Protein AF-A0A8J5GQ60-F1 (afdb_monomer_lite)

Organism: Zingiber officinale (NCBI:txid94328)

Foldseek 3Di:
DVLLVVLVVVCVVVPVVVQPLADDCLVVQLVVLCVVVVDPLLSQLSSQLSVLVRVLRRLLSCLPPNDDLVVLVVVLVVLVVVCVVVVVPPDPDLSVLVSLLSVLSNVVSVCVVVVPDDDPVVNVVSCVSVVSCSNRNVRSCVSPDPDDPVVNVVPD

Structure (mmCIF, N/CA/C/O backbone):
data_AF-A0A8J5GQ60-F1
#
_entry.id   AF-A0A8J5GQ60-F1
#
loop_
_atom_site.group_PDB
_atom_site.id
_atom_site.type_symbol
_atom_site.label_atom_id
_atom_site.label_alt_id
_atom_site.label_comp_id
_atom_site.label_asym_id
_atom_site.label_entity_id
_atom_site.label_seq_id
_atom_site.pdbx_PDB_ins_code
_atom_site.Cartn_x
_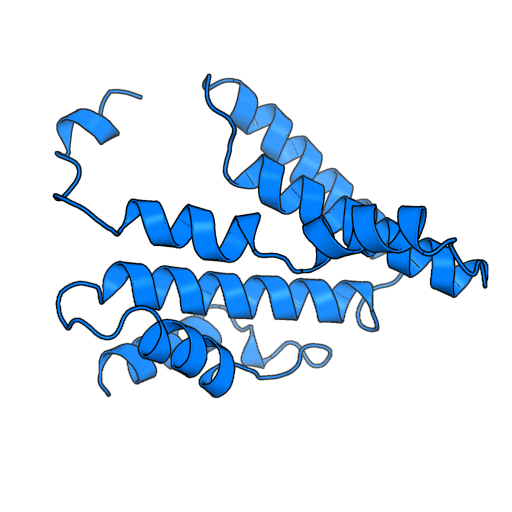atom_site.Cartn_y
_atom_site.Cartn_z
_atom_site.occupancy
_atom_site.B_iso_or_equiv
_atom_site.auth_seq_id
_atom_site.auth_comp_id
_atom_site.auth_asym_id
_atom_site.auth_atom_id
_atom_site.pdbx_PDB_model_num
ATOM 1 N N . MET A 1 1 ? 4.949 -7.180 -23.246 1.00 63.66 1 MET A N 1
ATOM 2 C CA . MET A 1 1 ? 4.523 -8.563 -22.935 1.00 63.66 1 MET A CA 1
ATOM 3 C C . MET A 1 1 ? 5.499 -9.262 -21.989 1.00 63.66 1 MET A C 1
ATOM 5 O O . MET A 1 1 ? 5.043 -9.679 -20.941 1.00 63.66 1 MET A O 1
ATOM 9 N N . ILE A 1 2 ? 6.809 -9.317 -22.279 1.00 84.44 2 ILE A N 1
ATOM 10 C CA . ILE A 1 2 ? 7.821 -9.943 -21.389 1.00 84.44 2 ILE A CA 1
ATOM 11 C C . ILE A 1 2 ? 7.808 -9.335 -19.972 1.00 84.44 2 ILE A C 1
ATOM 13 O O . ILE A 1 2 ? 7.602 -10.050 -19.002 1.00 84.44 2 ILE A O 1
ATOM 17 N N . ILE A 1 3 ? 7.864 -8.005 -19.876 1.00 86.38 3 ILE A N 1
ATOM 18 C CA . ILE A 1 3 ? 7.850 -7.258 -18.604 1.00 86.38 3 ILE A CA 1
ATOM 19 C C . ILE A 1 3 ? 6.612 -7.579 -17.733 1.00 86.38 3 ILE A C 1
ATOM 21 O O . ILE A 1 3 ? 6.697 -7.669 -16.514 1.00 86.38 3 ILE A O 1
ATOM 25 N N . PHE A 1 4 ? 5.441 -7.789 -18.346 1.00 89.50 4 PHE A N 1
ATOM 26 C CA . PHE A 1 4 ? 4.231 -8.160 -17.601 1.00 89.50 4 PHE A CA 1
ATOM 27 C C . PHE A 1 4 ? 4.317 -9.583 -17.030 1.00 89.50 4 PHE A C 1
ATOM 29 O O . PHE A 1 4 ? 3.813 -9.845 -15.942 1.00 89.50 4 PHE A O 1
ATOM 36 N N . LEU A 1 5 ? 4.957 -10.513 -17.744 1.00 92.06 5 LEU A N 1
ATOM 37 C CA . LEU A 1 5 ? 5.170 -11.872 -17.247 1.00 92.06 5 LEU A CA 1
ATOM 38 C C . LEU A 1 5 ? 6.152 -11.878 -16.073 1.00 92.06 5 LEU A C 1
ATOM 40 O O . LEU A 1 5 ? 5.875 -12.530 -15.075 1.00 92.06 5 LEU A O 1
ATOM 44 N N . GLU A 1 6 ? 7.232 -11.099 -16.151 1.00 92.94 6 GLU A N 1
ATOM 45 C CA . GLU A 1 6 ? 8.182 -10.919 -15.043 1.00 92.94 6 GLU A CA 1
ATOM 46 C C . GLU A 1 6 ? 7.503 -10.345 -13.798 1.00 92.94 6 GLU A C 1
ATOM 48 O O . GLU A 1 6 ? 7.716 -10.836 -12.690 1.00 92.94 6 GLU A O 1
ATOM 53 N N . PHE A 1 7 ? 6.633 -9.348 -13.975 1.00 95.06 7 PHE A N 1
ATOM 54 C CA . PHE A 1 7 ? 5.831 -8.813 -12.881 1.00 95.06 7 PHE A CA 1
ATOM 55 C C . PHE A 1 7 ? 4.929 -9.884 -12.249 1.00 95.06 7 PHE A C 1
ATOM 57 O O . PHE A 1 7 ? 4.906 -10.016 -11.028 1.00 95.06 7 PHE A O 1
ATOM 64 N N . ASN A 1 8 ? 4.238 -10.692 -13.058 1.00 95.06 8 ASN A N 1
ATOM 65 C CA . ASN A 1 8 ? 3.402 -11.777 -12.538 1.00 95.06 8 ASN A CA 1
ATOM 66 C C . ASN A 1 8 ? 4.214 -12.862 -11.821 1.00 95.06 8 ASN A C 1
ATOM 68 O O . ASN A 1 8 ? 3.757 -13.372 -10.801 1.00 95.06 8 ASN A O 1
ATOM 72 N N . SER A 1 9 ? 5.402 -13.212 -12.321 1.00 96.00 9 SER A N 1
ATOM 73 C CA . SER A 1 9 ? 6.303 -14.129 -11.617 1.00 96.00 9 SER A CA 1
ATOM 74 C C . SER A 1 9 ? 6.711 -13.549 -10.267 1.00 96.00 9 SER A C 1
ATOM 76 O O . SER A 1 9 ? 6.550 -14.220 -9.258 1.00 96.00 9 SER A O 1
ATOM 78 N N . TRP A 1 10 ? 7.099 -12.270 -10.217 1.00 96.94 10 TRP A N 1
ATOM 79 C CA . TRP A 1 10 ? 7.448 -11.606 -8.961 1.00 96.94 10 TRP A CA 1
ATOM 80 C C . TRP A 1 10 ? 6.297 -11.627 -7.942 1.00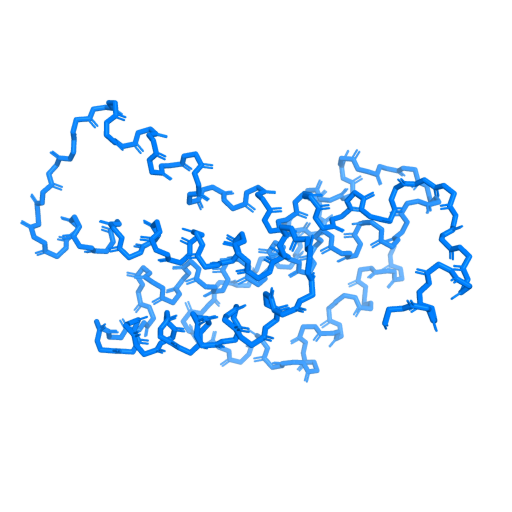 96.94 10 TRP A C 1
ATOM 82 O O . TRP A 1 10 ? 6.538 -11.870 -6.762 1.00 96.94 10 TRP A O 1
ATOM 92 N N . VAL A 1 11 ? 5.047 -11.426 -8.373 1.00 96.81 11 VAL A N 1
ATOM 93 C CA . VAL A 1 11 ? 3.870 -11.520 -7.485 1.00 96.81 11 VAL A CA 1
ATOM 94 C C . VAL A 1 11 ? 3.755 -12.915 -6.857 1.00 96.81 11 VAL A C 1
ATOM 96 O O . VAL A 1 11 ? 3.534 -13.017 -5.650 1.00 96.81 11 VAL A O 1
ATOM 99 N N . LYS A 1 12 ? 3.968 -13.974 -7.648 1.00 96.38 12 LYS A N 1
ATOM 100 C CA . LYS A 1 12 ? 3.944 -15.370 -7.178 1.00 96.38 12 LYS A CA 1
ATOM 101 C C . LYS A 1 12 ? 5.127 -15.710 -6.277 1.00 96.38 12 LYS A C 1
ATOM 103 O O . LYS A 1 12 ? 4.953 -16.358 -5.250 1.00 96.38 12 LYS A O 1
ATOM 108 N N . ASP A 1 13 ? 6.321 -15.242 -6.631 1.00 97.56 13 ASP A N 1
ATOM 109 C CA . ASP A 1 13 ? 7.546 -15.478 -5.861 1.00 97.56 13 ASP A CA 1
ATOM 110 C C . ASP A 1 13 ? 7.443 -14.871 -4.452 1.00 97.56 13 ASP A C 1
ATOM 112 O O . ASP A 1 13 ? 7.935 -15.446 -3.483 1.00 97.56 13 ASP A O 1
ATOM 116 N N . ASN A 1 14 ? 6.736 -13.741 -4.326 1.00 96.38 14 ASN A N 1
ATOM 117 C CA . ASN A 1 14 ? 6.440 -13.088 -3.048 1.00 96.38 14 ASN A CA 1
ATOM 118 C C . ASN A 1 14 ? 5.134 -13.578 -2.399 1.00 96.38 14 ASN A C 1
ATOM 120 O O . ASN A 1 14 ? 4.741 -13.052 -1.362 1.00 96.38 14 ASN A O 1
ATOM 124 N N . LYS A 1 15 ? 4.472 -14.588 -2.982 1.00 96.69 15 LYS A N 1
ATOM 125 C CA . LYS A 1 15 ? 3.234 -15.214 -2.484 1.00 96.69 15 LYS A CA 1
ATOM 126 C C . LYS A 1 15 ? 2.070 -14.243 -2.273 1.00 96.69 15 LYS A C 1
ATOM 128 O O . LYS A 1 15 ? 1.163 -14.519 -1.492 1.00 96.69 15 LYS A O 1
ATOM 133 N N . LEU A 1 16 ? 2.068 -13.115 -2.979 1.00 95.56 16 LEU A N 1
ATOM 134 C CA . LEU A 1 16 ? 0.982 -12.133 -2.894 1.00 95.56 16 LEU A CA 1
ATOM 135 C C . LEU A 1 16 ? -0.315 -12.672 -3.525 1.00 95.56 16 LEU A C 1
ATOM 137 O O . LEU A 1 16 ? -1.405 -12.200 -3.219 1.00 95.56 16 LEU A O 1
ATOM 141 N N . ASP A 1 17 ? -0.209 -13.684 -4.387 1.00 94.75 17 ASP A N 1
ATOM 142 C CA . ASP A 1 17 ? -1.337 -14.424 -4.955 1.00 94.75 17 ASP A CA 1
ATOM 143 C C . ASP A 1 17 ? -1.971 -15.431 -3.981 1.00 94.75 17 ASP A C 1
ATOM 145 O O . ASP A 1 17 ? -3.056 -15.939 -4.255 1.00 94.75 17 ASP A O 1
ATOM 149 N N . GLN A 1 18 ? -1.316 -15.710 -2.848 1.00 95.94 18 GLN A N 1
ATOM 150 C CA . GLN A 1 18 ? -1.805 -16.622 -1.805 1.00 95.94 18 GLN A CA 1
ATOM 151 C C . GLN A 1 18 ? -2.529 -15.891 -0.668 1.00 95.94 18 GLN A C 1
ATOM 153 O O . GLN A 1 18 ? -3.088 -16.535 0.218 1.00 95.94 18 GLN A O 1
ATOM 158 N N . LEU A 1 19 ? -2.514 -14.556 -0.670 1.00 95.19 19 LEU A N 1
ATOM 159 C CA . LEU A 1 19 ? -3.234 -13.745 0.305 1.00 95.19 19 LEU A CA 1
ATOM 160 C C . LEU A 1 19 ? -4.727 -13.763 -0.032 1.00 95.19 19 LEU A C 1
ATOM 162 O O . LEU A 1 19 ? -5.179 -13.037 -0.913 1.00 95.19 19 LEU A O 1
ATOM 166 N N . GLU A 1 20 ? -5.491 -14.600 0.671 1.00 94.62 20 GLU A N 1
ATOM 167 C CA . GLU A 1 20 ? -6.922 -14.813 0.399 1.00 94.62 20 GLU A CA 1
ATOM 168 C C . GLU A 1 20 ? -7.771 -13.546 0.581 1.00 94.62 20 GLU A C 1
ATOM 170 O O . GLU A 1 20 ? -8.785 -13.384 -0.097 1.00 94.62 20 GLU A O 1
ATOM 175 N N . PHE A 1 21 ? -7.345 -12.630 1.456 1.00 94.50 21 PHE A N 1
ATOM 176 C CA . PHE A 1 21 ? -8.012 -11.342 1.657 1.00 94.50 21 PHE A CA 1
ATOM 177 C C . PHE A 1 21 ? -7.733 -10.338 0.527 1.00 94.50 21 PHE A C 1
ATOM 179 O O . PHE A 1 21 ? -8.513 -9.408 0.337 1.00 94.50 21 PHE A O 1
ATOM 186 N N . ALA A 1 22 ? -6.634 -10.501 -0.219 1.00 95.31 22 ALA A N 1
ATOM 187 C CA . ALA A 1 22 ? -6.147 -9.489 -1.147 1.00 95.31 22 ALA A CA 1
ATOM 188 C C . ALA A 1 22 ? -6.672 -9.694 -2.574 1.00 95.31 22 ALA A C 1
ATOM 190 O O . ALA A 1 22 ? -6.565 -10.764 -3.189 1.00 95.31 22 ALA A O 1
ATOM 191 N N . ARG A 1 23 ? -7.183 -8.614 -3.161 1.00 94.00 23 ARG A N 1
ATOM 192 C CA . ARG A 1 23 ? -7.675 -8.574 -4.534 1.00 94.00 23 ARG A CA 1
ATOM 193 C C . ARG A 1 23 ? -6.507 -8.681 -5.512 1.00 94.00 23 ARG A C 1
ATOM 195 O O . ARG A 1 23 ? -5.557 -7.901 -5.508 1.00 94.00 23 ARG A O 1
ATOM 202 N N . GLN A 1 24 ? -6.641 -9.595 -6.466 1.00 89.94 24 GLN A N 1
ATOM 203 C CA . GLN A 1 24 ? -5.673 -9.777 -7.546 1.00 89.94 24 GLN A CA 1
ATOM 204 C C . GLN A 1 24 ? -5.865 -8.689 -8.621 1.00 89.94 24 GLN A C 1
ATOM 206 O O . GLN A 1 24 ? -6.762 -8.764 -9.465 1.00 89.94 24 GLN A O 1
ATOM 211 N N . LYS A 1 25 ? -5.050 -7.626 -8.559 1.00 93.44 25 LYS A N 1
ATOM 212 C CA . LYS A 1 25 ? -5.131 -6.440 -9.440 1.00 93.44 25 LYS A CA 1
ATOM 213 C C . LYS A 1 25 ? -3.930 -6.265 -10.377 1.00 93.44 25 LYS A C 1
ATOM 215 O O . LYS A 1 25 ? -3.801 -5.215 -11.000 1.00 93.44 25 LYS A O 1
ATOM 220 N N . GLN A 1 26 ? -3.095 -7.291 -10.561 1.00 93.31 26 GLN A N 1
ATOM 221 C CA . GLN A 1 26 ? -1.852 -7.237 -11.349 1.00 93.31 26 GLN A CA 1
ATOM 222 C C . GLN A 1 26 ? -2.055 -6.608 -12.736 1.00 93.31 26 GLN A C 1
ATOM 224 O O . GLN A 1 26 ? -1.329 -5.695 -13.129 1.00 93.31 26 GLN A O 1
ATOM 229 N N . THR A 1 27 ? -3.070 -7.068 -13.474 1.00 93.75 27 THR A N 1
ATOM 230 C CA . THR A 1 27 ? -3.379 -6.552 -14.815 1.00 93.75 27 THR A CA 1
ATOM 231 C C . THR A 1 27 ? -3.718 -5.066 -14.783 1.00 93.75 27 THR A C 1
ATOM 233 O O . THR A 1 27 ? -3.238 -4.322 -15.632 1.00 93.75 27 THR A O 1
ATOM 236 N N . TYR A 1 28 ? -4.505 -4.625 -13.798 1.00 94.44 28 TYR A N 1
ATOM 237 C CA . TYR A 1 28 ? -4.886 -3.222 -13.646 1.00 94.44 28 TYR A CA 1
ATOM 238 C C . TYR A 1 28 ? -3.676 -2.355 -13.284 1.00 94.44 28 TYR A C 1
ATOM 240 O O . TYR A 1 28 ? -3.415 -1.373 -13.971 1.00 94.44 28 TYR A O 1
ATOM 248 N N . CYS A 1 29 ? -2.893 -2.764 -12.280 1.00 95.12 29 CYS A N 1
ATOM 249 C CA . CYS A 1 29 ? -1.697 -2.048 -11.830 1.00 95.12 29 CYS A CA 1
ATOM 250 C C . CYS A 1 29 ? -0.657 -1.893 -12.949 1.00 95.12 29 CYS A C 1
ATOM 252 O O . CYS A 1 29 ? -0.070 -0.826 -13.131 1.00 95.12 29 CYS A O 1
ATOM 254 N N . TYR A 1 30 ? -0.429 -2.951 -13.734 1.00 95.19 30 TYR A N 1
ATOM 255 C CA . TYR A 1 30 ? 0.489 -2.865 -14.865 1.00 95.19 30 TYR A CA 1
ATOM 256 C C . TYR A 1 30 ? -0.087 -2.030 -16.010 1.00 95.19 30 TYR A C 1
ATOM 258 O O . TYR A 1 30 ? 0.640 -1.261 -16.638 1.00 95.19 30 TYR A O 1
ATOM 266 N N . PHE A 1 31 ? -1.389 -2.153 -16.283 1.00 95.19 31 PHE A N 1
ATOM 267 C CA . PHE A 1 31 ? -2.052 -1.361 -17.312 1.00 95.19 31 PHE A CA 1
ATOM 268 C C . PHE A 1 31 ? -1.992 0.139 -17.002 1.00 95.19 31 PHE A C 1
ATOM 270 O O . PHE A 1 31 ? -1.616 0.907 -17.885 1.00 95.19 31 PHE A O 1
ATOM 277 N N . SER A 1 32 ? -2.274 0.563 -15.764 1.00 95.12 32 SER A N 1
ATOM 278 C CA . SER A 1 32 ? -2.189 1.976 -15.367 1.00 95.12 32 SER A CA 1
ATOM 279 C C . SER A 1 32 ? -0.769 2.527 -15.516 1.00 95.12 32 SER A C 1
ATOM 281 O O . SER A 1 32 ? -0.576 3.618 -16.058 1.00 95.12 32 SER A O 1
ATOM 283 N N . ALA A 1 33 ? 0.239 1.746 -15.114 1.00 94.50 33 ALA A N 1
ATOM 284 C CA . ALA A 1 33 ? 1.643 2.109 -15.282 1.00 94.50 33 ALA A CA 1
ATOM 285 C C . ALA A 1 33 ? 2.029 2.229 -16.767 1.00 94.50 33 ALA A C 1
ATOM 287 O O . ALA A 1 33 ? 2.649 3.209 -17.176 1.00 94.50 33 ALA A O 1
ATOM 288 N N . ALA A 1 34 ? 1.640 1.254 -17.594 1.00 94.25 34 ALA A N 1
ATOM 289 C CA . ALA A 1 34 ? 1.951 1.233 -19.022 1.00 94.25 34 ALA A CA 1
ATOM 290 C C . ALA A 1 34 ? 1.231 2.328 -19.819 1.00 94.25 34 ALA A C 1
ATOM 292 O O . ALA A 1 34 ? 1.815 2.871 -20.755 1.00 94.25 34 ALA A O 1
ATOM 293 N N . ALA A 1 35 ? -0.001 2.672 -19.438 1.00 94.94 35 ALA A N 1
ATOM 294 C CA . ALA A 1 35 ? -0.750 3.777 -20.028 1.00 94.94 35 ALA A CA 1
ATOM 295 C C . ALA A 1 35 ? -0.101 5.136 -19.720 1.00 94.94 35 ALA A C 1
ATOM 297 O O . ALA A 1 35 ? -0.089 6.017 -20.577 1.00 94.94 35 ALA A O 1
ATOM 298 N N . THR A 1 36 ? 0.471 5.291 -18.522 1.00 93.00 36 THR A N 1
ATOM 299 C CA . THR A 1 36 ? 1.104 6.544 -18.083 1.00 93.00 36 THR A CA 1
ATOM 300 C C . THR A 1 36 ? 2.521 6.695 -18.640 1.00 93.00 36 THR A C 1
ATOM 302 O O . THR A 1 36 ? 2.890 7.744 -19.163 1.00 93.00 36 THR A O 1
ATOM 305 N N . LEU A 1 37 ? 3.322 5.631 -18.569 1.00 92.75 37 LEU A N 1
ATOM 306 C CA . LEU A 1 37 ? 4.730 5.607 -18.962 1.00 92.75 37 LEU A CA 1
ATOM 307 C C . LEU A 1 37 ? 4.906 4.733 -20.206 1.00 92.75 37 LEU A C 1
ATOM 309 O O . LEU A 1 37 ? 5.507 3.666 -20.141 1.00 92.75 37 LEU A O 1
ATOM 313 N N . PHE A 1 38 ? 4.365 5.147 -21.350 1.00 89.81 38 PHE A N 1
ATOM 314 C CA . PHE A 1 38 ? 4.286 4.301 -22.552 1.00 89.81 38 PHE A CA 1
ATOM 315 C C . PHE A 1 38 ? 5.626 4.100 -23.288 1.00 89.81 38 PHE A C 1
ATOM 317 O O . PHE A 1 38 ? 5.771 3.156 -24.066 1.00 89.81 38 PHE A O 1
ATOM 324 N N . SER A 1 39 ? 6.613 4.973 -23.062 1.00 90.69 39 SER A N 1
ATOM 325 C CA . SER A 1 39 ? 7.904 4.937 -23.763 1.00 90.69 39 SER A CA 1
ATOM 326 C C . SER A 1 39 ? 8.701 3.666 -23.428 1.00 90.69 39 SER A C 1
ATOM 328 O O . SER A 1 39 ? 8.906 3.400 -22.242 1.00 90.69 39 SER A O 1
ATOM 330 N N . PRO A 1 40 ? 9.209 2.879 -24.398 1.00 87.88 40 PRO A N 1
ATOM 331 C CA . PRO A 1 40 ? 9.894 1.611 -24.125 1.00 87.88 40 PRO A CA 1
ATOM 332 C C . PRO A 1 40 ? 11.018 1.705 -23.085 1.00 87.88 40 PRO A C 1
ATOM 334 O O . PRO A 1 40 ? 11.116 0.817 -22.242 1.00 87.88 40 PRO A O 1
ATOM 337 N N . GLN A 1 41 ? 11.772 2.809 -23.084 1.00 89.19 41 GLN A N 1
ATOM 338 C CA . GLN A 1 41 ? 12.908 3.077 -22.192 1.00 89.19 41 GLN A CA 1
ATOM 339 C C . GLN A 1 41 ? 12.518 3.246 -20.712 1.00 89.19 41 GLN A C 1
ATOM 341 O O . GLN A 1 41 ? 13.383 3.237 -19.851 1.00 89.19 41 GLN A O 1
ATOM 346 N N . MET A 1 42 ? 11.227 3.381 -20.398 1.00 91.50 42 MET A N 1
ATOM 347 C CA . MET A 1 42 ? 10.715 3.534 -19.028 1.00 91.50 42 MET A CA 1
ATOM 348 C C . MET A 1 42 ? 10.272 2.195 -18.407 1.00 91.50 42 MET A C 1
ATOM 350 O O . MET A 1 42 ? 9.327 2.156 -17.618 1.00 91.50 42 MET A O 1
ATOM 354 N N . SER A 1 43 ? 10.886 1.070 -18.796 1.00 92.19 43 SER A N 1
ATOM 355 C CA . SER A 1 43 ? 10.521 -0.265 -18.288 1.00 92.19 43 SER A CA 1
ATOM 356 C C . SER A 1 43 ? 10.612 -0.366 -16.774 1.00 92.19 43 SER A C 1
ATOM 358 O O . SER A 1 43 ? 9.690 -0.891 -16.149 1.00 92.19 43 SER A O 1
ATOM 360 N N . ASP A 1 44 ? 11.673 0.187 -16.200 1.00 92.00 44 ASP A N 1
ATOM 361 C CA . ASP A 1 44 ? 11.974 0.052 -14.777 1.00 92.00 44 ASP A CA 1
ATOM 362 C C . ASP A 1 44 ? 11.015 0.901 -13.948 1.00 92.00 44 ASP A C 1
ATOM 364 O O . ASP A 1 44 ? 10.445 0.421 -12.970 1.00 92.00 44 ASP A O 1
ATOM 368 N N . ALA A 1 45 ? 10.716 2.114 -14.421 1.00 93.19 45 ALA A N 1
ATOM 369 C CA . ALA A 1 45 ? 9.687 2.968 -13.840 1.00 93.19 45 ALA A CA 1
ATOM 370 C C . ALA A 1 45 ? 8.297 2.310 -13.897 1.00 93.19 45 ALA A C 1
ATOM 372 O O . ALA A 1 45 ? 7.574 2.325 -12.902 1.00 93.19 45 ALA A O 1
ATOM 373 N N . ARG A 1 46 ? 7.928 1.661 -15.016 1.00 94.75 46 ARG A N 1
ATOM 374 C CA . ARG A 1 46 ? 6.663 0.906 -15.121 1.00 94.75 46 ARG A CA 1
ATOM 375 C C . ARG A 1 46 ? 6.596 -0.265 -14.146 1.00 94.75 46 ARG A C 1
ATOM 377 O O . ARG A 1 46 ? 5.548 -0.489 -13.546 1.00 94.75 46 ARG A O 1
ATOM 384 N N . ILE A 1 47 ? 7.680 -1.031 -14.015 1.00 94.75 47 ILE A N 1
ATOM 385 C CA . ILE A 1 47 ? 7.743 -2.162 -13.083 1.00 94.75 47 ILE A CA 1
ATOM 386 C C . ILE A 1 47 ? 7.681 -1.677 -11.638 1.00 94.75 47 ILE A C 1
ATOM 388 O O . ILE A 1 47 ? 6.910 -2.234 -10.861 1.00 94.75 47 ILE A O 1
ATOM 392 N N . SER A 1 48 ? 8.442 -0.636 -11.293 1.00 94.88 48 SER A N 1
ATOM 393 C CA . SER A 1 48 ? 8.403 -0.005 -9.972 1.00 94.88 48 SER A CA 1
ATOM 394 C C . SER A 1 48 ? 6.985 0.458 -9.639 1.00 94.88 48 SER A C 1
ATOM 396 O O . SER A 1 48 ? 6.428 0.040 -8.626 1.00 94.88 48 SER A O 1
ATOM 398 N N . TRP A 1 49 ? 6.339 1.206 -10.541 1.00 95.56 49 TRP A N 1
ATOM 399 C CA . TRP A 1 49 ? 4.945 1.625 -10.378 1.00 95.56 49 TRP A CA 1
ATOM 400 C C . TRP A 1 49 ? 4.027 0.422 -10.141 1.00 95.56 49 TRP A C 1
ATOM 402 O O . TRP A 1 49 ? 3.318 0.382 -9.141 1.00 95.56 49 TRP A O 1
ATOM 412 N N . ALA A 1 50 ? 4.044 -0.582 -11.025 1.00 96.19 50 ALA A N 1
ATOM 413 C CA . ALA A 1 50 ? 3.137 -1.726 -10.934 1.00 96.19 50 ALA A CA 1
ATOM 414 C C . ALA A 1 50 ? 3.316 -2.526 -9.630 1.00 96.19 50 ALA A C 1
ATOM 416 O O . ALA A 1 50 ? 2.322 -2.933 -9.025 1.00 96.19 50 ALA A O 1
ATOM 417 N N . LYS A 1 51 ? 4.564 -2.717 -9.176 1.00 96.00 51 LYS A N 1
ATOM 418 C CA . LYS A 1 51 ? 4.878 -3.375 -7.898 1.00 96.00 51 LYS A CA 1
ATOM 419 C C . LYS A 1 51 ? 4.362 -2.578 -6.704 1.00 96.00 51 LYS A C 1
ATOM 421 O O . LYS A 1 51 ? 3.717 -3.148 -5.832 1.00 96.00 51 LYS A O 1
ATOM 426 N N . ASN A 1 52 ? 4.578 -1.268 -6.683 1.00 95.19 52 ASN A N 1
ATOM 427 C CA . ASN A 1 52 ? 4.078 -0.436 -5.592 1.00 95.19 52 ASN A CA 1
ATOM 428 C C . ASN A 1 52 ? 2.549 -0.335 -5.601 1.00 95.19 52 ASN A C 1
ATOM 430 O O . ASN A 1 52 ? 1.928 -0.407 -4.547 1.00 95.19 52 ASN A O 1
ATOM 434 N N . SER A 1 53 ? 1.913 -0.278 -6.773 1.00 95.75 53 SER A N 1
ATOM 435 C CA . SER A 1 53 ? 0.450 -0.309 -6.876 1.00 95.75 53 SER A CA 1
ATOM 436 C C . SER A 1 53 ? -0.161 -1.610 -6.348 1.00 95.75 53 SER A C 1
ATOM 438 O O . SER A 1 53 ? -1.188 -1.562 -5.677 1.00 95.75 53 SER A O 1
ATOM 440 N N . ILE A 1 54 ? 0.442 -2.777 -6.618 1.00 96.31 54 ILE A N 1
ATOM 441 C CA . ILE A 1 54 ? -0.098 -4.029 -6.068 1.00 96.31 54 ILE A CA 1
ATOM 442 C C . ILE A 1 54 ? 0.136 -4.118 -4.558 1.00 96.31 54 ILE A C 1
ATOM 444 O O . ILE A 1 54 ? -0.768 -4.526 -3.842 1.00 96.31 54 ILE A O 1
ATOM 448 N N . LEU A 1 55 ? 1.294 -3.675 -4.055 1.00 96.12 55 LEU A N 1
ATOM 449 C CA . LEU A 1 55 ? 1.567 -3.654 -2.615 1.00 96.12 55 LEU A CA 1
ATOM 450 C C . LEU A 1 55 ? 0.617 -2.709 -1.871 1.00 96.12 55 LEU A C 1
ATOM 452 O O . LEU A 1 55 ? 0.078 -3.086 -0.839 1.00 96.12 55 LEU A O 1
ATOM 456 N N . THR A 1 56 ? 0.371 -1.511 -2.405 1.00 96.00 56 THR A N 1
ATOM 457 C CA . THR A 1 56 ? -0.569 -0.550 -1.801 1.00 96.00 56 THR A CA 1
ATOM 458 C C . THR A 1 56 ? -1.994 -1.094 -1.802 1.00 96.00 56 THR A C 1
ATOM 460 O O . THR A 1 56 ? -2.667 -0.971 -0.791 1.00 96.00 56 THR A O 1
ATOM 463 N N . THR A 1 57 ? -2.416 -1.792 -2.865 1.00 95.88 57 THR A N 1
ATOM 464 C CA . THR A 1 57 ? -3.725 -2.476 -2.910 1.00 95.88 57 THR A CA 1
ATOM 465 C C . THR A 1 57 ? -3.821 -3.621 -1.894 1.00 95.88 57 THR A C 1
ATOM 467 O O . THR A 1 57 ? -4.857 -3.810 -1.272 1.00 95.88 57 THR A O 1
ATOM 470 N N . VAL A 1 58 ? -2.751 -4.401 -1.711 1.00 96.75 58 VAL A N 1
ATOM 471 C CA . VAL A 1 58 ? -2.720 -5.479 -0.706 1.00 96.75 58 VAL A CA 1
ATOM 472 C C . VAL A 1 58 ? -2.830 -4.905 0.707 1.00 96.75 58 VAL A C 1
ATOM 474 O O . VAL A 1 58 ? -3.539 -5.467 1.535 1.00 96.75 58 VAL A O 1
ATOM 477 N N . VAL A 1 59 ? -2.139 -3.796 0.985 1.00 96.56 59 VAL A N 1
ATOM 478 C CA . VAL A 1 59 ? -2.234 -3.107 2.278 1.00 96.56 59 VAL A CA 1
ATOM 479 C C . VAL A 1 59 ? -3.632 -2.514 2.469 1.00 96.56 59 VAL A C 1
ATOM 481 O O . VAL A 1 59 ? -4.215 -2.735 3.518 1.00 96.56 59 VAL A O 1
ATOM 484 N N . ASP A 1 60 ? -4.201 -1.858 1.457 1.00 96.06 60 ASP A N 1
ATOM 485 C CA . ASP A 1 60 ? -5.591 -1.369 1.453 1.00 96.06 60 ASP A CA 1
ATOM 486 C C . ASP A 1 60 ? -6.581 -2.476 1.848 1.00 96.06 60 ASP A C 1
ATOM 488 O O . ASP A 1 60 ? -7.302 -2.350 2.832 1.00 96.06 60 ASP A O 1
ATOM 492 N N . ASP A 1 61 ? -6.512 -3.631 1.179 1.00 96.88 61 ASP A N 1
ATOM 493 C CA . ASP A 1 61 ? -7.365 -4.786 1.486 1.00 96.88 61 ASP A CA 1
ATOM 494 C C . ASP A 1 61 ? -7.168 -5.320 2.908 1.00 96.88 61 ASP A C 1
ATOM 496 O O . ASP A 1 61 ? -8.117 -5.787 3.546 1.00 96.88 61 ASP A O 1
ATOM 500 N N . PHE A 1 62 ? -5.936 -5.260 3.416 1.00 97.31 62 PHE A N 1
ATOM 501 C CA . PHE A 1 62 ? -5.638 -5.650 4.786 1.00 97.31 62 PHE A CA 1
ATOM 502 C C . PHE A 1 62 ? -6.303 -4.709 5.797 1.00 97.31 62 PHE A C 1
ATOM 504 O O . PHE A 1 62 ? -6.886 -5.193 6.762 1.00 97.31 62 PHE A O 1
ATOM 511 N N . PHE A 1 63 ? -6.276 -3.395 5.560 1.00 97.06 63 PHE A N 1
ATOM 512 C CA . PHE A 1 63 ? -6.909 -2.397 6.430 1.00 97.06 63 PHE A CA 1
ATOM 513 C C . PHE A 1 63 ? -8.442 -2.379 6.329 1.00 97.06 63 PHE A C 1
ATOM 515 O O . PHE A 1 63 ? -9.105 -2.141 7.337 1.00 97.06 63 PHE A O 1
ATOM 522 N N . ASP A 1 64 ? -9.001 -2.671 5.154 1.00 94.25 64 ASP A N 1
ATOM 523 C CA . ASP A 1 64 ? -10.449 -2.646 4.922 1.00 94.25 64 ASP A CA 1
ATOM 524 C C . ASP A 1 64 ? -11.174 -3.881 5.468 1.00 94.25 64 ASP A C 1
ATOM 526 O O . ASP A 1 64 ? -12.255 -3.774 6.056 1.00 94.25 64 ASP A O 1
ATOM 530 N N . ILE A 1 65 ? -10.624 -5.075 5.213 1.00 93.75 65 ILE A N 1
ATOM 531 C CA . ILE A 1 65 ? -11.320 -6.345 5.485 1.00 93.75 65 ILE A CA 1
ATOM 532 C C . ILE A 1 65 ? -10.421 -7.467 6.011 1.00 93.75 65 ILE A C 1
ATOM 534 O O . ILE A 1 65 ? -10.943 -8.437 6.560 1.00 93.75 65 ILE A O 1
ATOM 538 N N . GLY A 1 66 ? -9.108 -7.395 5.782 1.00 93.44 66 GLY A N 1
ATOM 539 C CA . GLY A 1 66 ? -8.205 -8.524 6.004 1.00 93.44 66 GLY A CA 1
ATOM 540 C C . GLY A 1 66 ? -7.730 -8.692 7.446 1.00 93.44 66 GLY A C 1
ATOM 541 O O . GLY A 1 66 ? -7.658 -9.824 7.918 1.00 93.44 66 GLY A O 1
ATOM 542 N N . GLY A 1 67 ? -7.386 -7.596 8.122 1.00 96.00 67 GLY A N 1
ATOM 543 C CA . GLY A 1 67 ? -6.741 -7.602 9.435 1.00 96.00 67 GLY A CA 1
ATOM 544 C C . GLY A 1 67 ? -7.674 -7.244 10.591 1.00 96.00 67 GLY A C 1
ATOM 545 O O . GLY A 1 67 ? -8.660 -6.522 10.427 1.00 96.00 67 GLY A O 1
ATOM 546 N N . SER A 1 68 ? -7.344 -7.722 11.793 1.00 96.25 68 SER A N 1
ATOM 547 C CA . SER A 1 68 ? -7.944 -7.219 13.035 1.00 96.25 68 SER A CA 1
ATOM 548 C C . SER A 1 68 ? -7.344 -5.868 13.431 1.00 96.25 68 SER A C 1
ATOM 550 O O . SER A 1 68 ? -6.221 -5.541 13.056 1.00 96.25 68 SER A O 1
ATOM 552 N N . THR A 1 69 ? -8.052 -5.087 14.251 1.00 95.38 69 THR A N 1
ATOM 553 C CA . THR A 1 69 ? -7.557 -3.794 14.756 1.00 95.38 69 THR A CA 1
ATOM 554 C C . THR A 1 69 ? -6.180 -3.911 15.420 1.00 95.38 69 THR A C 1
ATOM 556 O O . THR A 1 69 ? -5.324 -3.051 15.221 1.00 95.38 69 THR A O 1
ATOM 559 N N . GLU A 1 70 ? -5.936 -4.986 16.172 1.00 97.31 70 GLU A N 1
ATOM 560 C CA . GLU A 1 70 ? -4.635 -5.271 16.780 1.00 97.31 70 GLU A CA 1
ATOM 561 C C . GLU A 1 70 ? -3.547 -5.484 15.720 1.00 97.31 70 GLU A C 1
ATOM 563 O O . GLU A 1 70 ? -2.478 -4.882 15.812 1.00 97.31 70 GLU A O 1
ATOM 568 N N . GLU A 1 71 ? -3.829 -6.271 14.679 1.00 97.81 71 GLU A N 1
ATOM 569 C CA . GLU A 1 71 ? -2.880 -6.534 13.592 1.00 97.81 71 GLU A CA 1
ATOM 570 C C . GLU A 1 71 ? -2.556 -5.269 12.781 1.00 97.81 71 GLU A C 1
ATOM 572 O O . GLU A 1 71 ? -1.404 -5.067 12.386 1.00 97.81 71 GLU A O 1
ATOM 577 N N . LEU A 1 72 ? -3.539 -4.383 12.570 1.00 97.69 72 LEU A N 1
ATOM 578 C CA . LEU A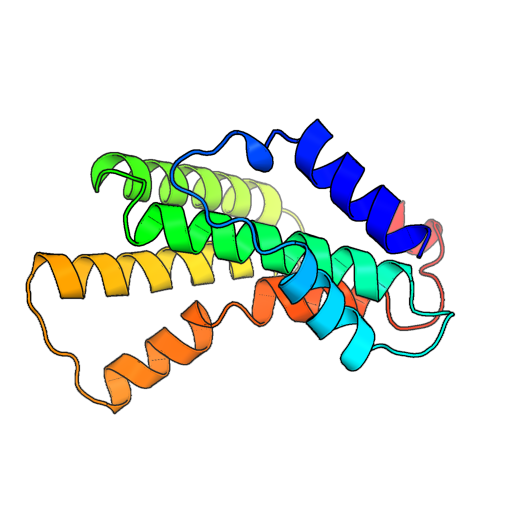 1 72 ? -3.322 -3.086 11.915 1.00 97.69 72 LEU A CA 1
ATOM 579 C C . LEU A 1 72 ? -2.365 -2.203 12.731 1.00 97.69 72 LEU A C 1
ATOM 581 O O . LEU A 1 72 ? -1.415 -1.633 12.184 1.00 97.69 72 LEU A O 1
ATOM 585 N N . HIS A 1 73 ? -2.570 -2.125 14.049 1.00 97.56 73 HIS A N 1
ATOM 586 C CA . HIS A 1 73 ? -1.678 -1.388 14.947 1.00 97.56 73 HIS A CA 1
ATOM 587 C C . HIS A 1 73 ? -0.270 -1.988 15.002 1.00 97.56 73 HIS A C 1
ATOM 589 O O . HIS A 1 73 ? 0.714 -1.237 15.013 1.00 97.56 73 HIS A O 1
ATOM 595 N N . ASP A 1 74 ? -0.156 -3.316 15.012 1.00 98.06 74 ASP A N 1
ATOM 596 C CA . ASP A 1 74 ? 1.131 -4.008 15.004 1.00 98.06 74 ASP A CA 1
ATOM 597 C C . ASP A 1 74 ? 1.900 -3.732 13.709 1.00 98.06 74 ASP A C 1
ATOM 599 O O . ASP A 1 74 ? 3.086 -3.392 13.759 1.00 98.06 74 ASP A O 1
ATOM 603 N N . LEU A 1 75 ? 1.229 -3.781 12.554 1.00 97.38 75 LEU A N 1
ATOM 604 C CA . LEU A 1 75 ? 1.834 -3.450 11.265 1.00 97.38 75 LEU A CA 1
ATOM 605 C C . LEU A 1 75 ? 2.353 -2.004 11.234 1.00 97.38 75 LEU A C 1
ATOM 607 O O . LEU A 1 75 ? 3.512 -1.779 10.877 1.00 97.38 75 LEU A O 1
ATOM 611 N N . ILE A 1 76 ? 1.546 -1.031 11.669 1.00 97.69 76 ILE A N 1
ATOM 612 C CA . ILE A 1 76 ? 1.971 0.378 11.755 1.00 97.69 76 ILE A CA 1
ATOM 613 C C . ILE A 1 76 ? 3.183 0.519 12.674 1.00 97.69 76 ILE A C 1
ATOM 615 O O . ILE A 1 76 ? 4.159 1.176 12.315 1.00 97.69 76 ILE A O 1
ATOM 619 N N . SER A 1 77 ? 3.150 -0.132 13.836 1.00 97.44 77 SER A N 1
ATOM 620 C CA . SER A 1 77 ? 4.238 -0.084 14.816 1.00 97.44 77 SER A CA 1
ATOM 621 C C . SER A 1 77 ? 5.539 -0.676 14.270 1.00 97.44 77 SER A C 1
ATOM 623 O O . SER A 1 77 ? 6.628 -0.195 14.594 1.00 97.44 77 SER A O 1
ATOM 625 N N . LEU A 1 78 ? 5.458 -1.726 13.448 1.00 96.06 78 LEU A N 1
ATOM 626 C CA . LEU A 1 78 ? 6.619 -2.311 12.777 1.00 96.06 78 LEU A CA 1
ATOM 627 C C . LEU A 1 78 ? 7.216 -1.349 11.745 1.00 96.06 78 LEU A C 1
ATOM 629 O O . LEU A 1 78 ? 8.433 -1.150 11.737 1.00 96.06 78 LEU A O 1
ATOM 633 N N . VAL A 1 79 ? 6.380 -0.719 10.917 1.00 94.06 79 VAL A N 1
ATOM 634 C CA . VAL A 1 79 ? 6.840 0.249 9.908 1.00 94.06 79 VAL A CA 1
ATOM 635 C C . VAL A 1 79 ? 7.393 1.513 10.562 1.00 94.06 79 VAL A C 1
ATOM 637 O O . VAL A 1 79 ? 8.412 2.030 10.119 1.00 94.06 79 VAL A O 1
ATOM 640 N N . GLU A 1 80 ? 6.801 1.981 11.657 1.00 93.94 80 GLU A N 1
ATOM 641 C CA . GLU A 1 80 ? 7.306 3.133 12.408 1.00 93.94 80 GLU A CA 1
ATOM 642 C C . GLU A 1 80 ? 8.702 2.867 12.985 1.00 93.94 80 GLU A C 1
ATOM 644 O O . GLU A 1 80 ? 9.605 3.688 12.825 1.00 93.94 80 GLU A O 1
ATOM 649 N N . LYS A 1 81 ? 8.931 1.680 13.563 1.00 92.38 81 LYS A N 1
ATOM 650 C CA . LYS A 1 81 ? 10.272 1.265 14.011 1.00 92.38 81 LYS A CA 1
ATOM 651 C C . LYS A 1 81 ? 11.270 1.203 12.857 1.00 92.38 81 LYS A C 1
ATOM 653 O O . LYS A 1 81 ? 12.424 1.584 13.041 1.00 92.38 81 LYS A O 1
ATOM 658 N N . PHE A 1 82 ? 10.839 0.730 11.687 1.00 89.44 82 PHE A N 1
ATOM 659 C CA . PHE A 1 82 ? 11.677 0.708 10.490 1.00 89.44 82 PHE A CA 1
ATOM 660 C C . PHE A 1 82 ? 12.046 2.125 10.034 1.00 89.44 82 PHE A C 1
ATOM 662 O O . PHE A 1 82 ? 13.226 2.403 9.851 1.00 89.44 82 PHE A O 1
ATOM 669 N N . VAL A 1 83 ? 11.072 3.040 9.949 1.00 88.00 83 VAL A N 1
ATOM 670 C CA . VAL A 1 83 ? 11.304 4.458 9.618 1.00 88.00 83 VAL A CA 1
ATOM 671 C C . VAL A 1 83 ? 12.291 5.092 10.592 1.00 88.00 83 VAL A C 1
ATOM 673 O O . VAL A 1 83 ? 13.220 5.763 10.167 1.00 88.00 83 VAL A O 1
ATOM 676 N N . MET A 1 84 ? 12.139 4.857 11.898 1.00 85.62 84 MET A N 1
ATOM 677 C CA . MET A 1 84 ? 13.063 5.396 12.902 1.00 85.62 84 MET A CA 1
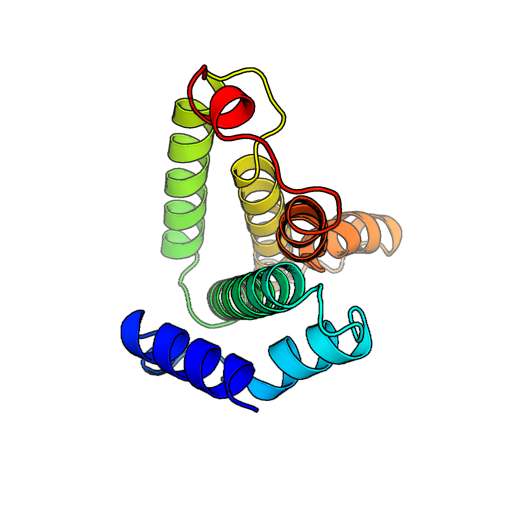ATOM 678 C C . MET A 1 84 ? 14.492 4.862 12.747 1.00 85.62 84 MET A C 1
ATOM 680 O O . MET A 1 84 ? 15.452 5.568 13.049 1.00 85.62 84 MET A O 1
ATOM 684 N N . TRP A 1 85 ? 14.644 3.611 12.309 1.00 82.69 85 TRP A N 1
ATOM 685 C CA . TRP A 1 85 ? 15.952 3.035 12.016 1.00 82.69 85 TRP A CA 1
ATOM 686 C C . TRP A 1 85 ? 16.567 3.642 10.743 1.00 82.69 85 TRP A C 1
ATOM 688 O O . TRP A 1 85 ? 17.758 3.963 10.748 1.00 82.69 85 TRP A O 1
ATOM 698 N N . ASP A 1 86 ? 15.751 3.861 9.707 1.00 74.19 86 ASP A N 1
ATOM 699 C CA . ASP A 1 86 ? 16.150 4.408 8.400 1.00 74.19 86 ASP A CA 1
ATOM 700 C C . ASP A 1 86 ? 16.452 5.920 8.448 1.00 74.19 86 ASP A C 1
ATOM 702 O O . ASP A 1 86 ? 17.414 6.387 7.845 1.00 74.19 86 ASP A O 1
ATOM 706 N N . ALA A 1 87 ? 15.716 6.689 9.261 1.00 64.38 87 ALA A N 1
ATOM 707 C CA . ALA A 1 87 ? 15.857 8.144 9.424 1.00 64.38 87 ALA A CA 1
ATOM 708 C C . ALA A 1 87 ? 17.216 8.601 9.992 1.00 64.38 87 ALA A C 1
ATOM 710 O O . ALA A 1 87 ? 17.522 9.793 9.998 1.00 64.38 87 ALA A O 1
ATOM 711 N N . ASN A 1 88 ? 18.073 7.666 10.411 1.00 60.62 88 ASN A N 1
ATOM 712 C CA . ASN A 1 88 ? 19.486 7.951 10.667 1.00 60.62 88 ASN A CA 1
ATOM 713 C C . ASN A 1 88 ? 20.259 8.355 9.386 1.00 60.62 88 ASN A C 1
ATOM 715 O O . ASN A 1 88 ? 21.435 8.704 9.479 1.00 60.62 88 ASN A O 1
ATOM 719 N N . TRP A 1 89 ? 19.605 8.351 8.215 1.00 53.44 89 TRP A N 1
ATOM 720 C CA . TRP A 1 89 ? 20.154 8.677 6.899 1.00 53.44 89 TRP A CA 1
ATOM 721 C C . TRP A 1 89 ? 19.397 9.833 6.195 1.00 53.44 89 TRP A C 1
ATOM 723 O O . TRP A 1 89 ? 18.765 9.636 5.169 1.00 53.44 89 TRP A O 1
ATOM 733 N N . GLU A 1 90 ? 19.459 11.047 6.758 1.00 50.28 90 GLU A N 1
ATOM 734 C CA . GLU A 1 90 ? 19.266 12.414 6.187 1.00 50.28 90 GLU A CA 1
ATOM 735 C C . GLU A 1 90 ? 18.266 12.752 5.036 1.00 50.28 90 GLU A C 1
ATOM 737 O O . GLU A 1 90 ? 18.251 13.901 4.587 1.00 50.28 90 GLU A O 1
ATOM 742 N N . LYS A 1 91 ? 17.384 11.875 4.549 1.00 55.34 91 LYS A N 1
ATOM 743 C CA . LYS A 1 91 ? 16.393 12.223 3.507 1.00 55.34 91 LYS A CA 1
ATOM 744 C C . LYS A 1 91 ? 15.004 11.725 3.858 1.00 55.34 91 LYS A C 1
ATOM 746 O O . LYS A 1 91 ? 14.879 10.670 4.454 1.00 55.34 91 LYS A O 1
ATOM 751 N N . GLU A 1 92 ? 13.990 12.476 3.427 1.00 58.31 92 GLU A N 1
ATOM 752 C CA . GLU A 1 92 ? 12.582 12.069 3.471 1.00 58.31 92 GLU A CA 1
ATOM 753 C C . GLU A 1 92 ? 12.461 10.683 2.810 1.00 58.31 92 GLU A C 1
ATOM 755 O O . GLU A 1 92 ? 12.707 10.518 1.607 1.00 58.31 92 GLU A O 1
ATOM 760 N N . THR A 1 93 ? 12.244 9.656 3.628 1.00 69.75 93 THR A N 1
ATOM 761 C CA . THR A 1 93 ? 12.466 8.261 3.232 1.00 69.75 93 THR A CA 1
ATOM 762 C C . THR A 1 93 ? 11.217 7.715 2.554 1.00 69.75 93 THR A C 1
ATOM 764 O O . THR A 1 93 ? 10.085 8.088 2.863 1.00 69.75 93 THR A O 1
ATOM 767 N N . HIS A 1 94 ? 11.373 6.773 1.623 1.00 77.94 94 HIS A N 1
ATOM 768 C CA . HIS A 1 94 ? 10.219 6.083 1.028 1.00 77.94 94 HIS A CA 1
ATOM 769 C C . HIS A 1 94 ? 9.345 5.417 2.093 1.00 77.94 94 HIS A C 1
ATOM 771 O O . HIS A 1 94 ? 8.127 5.334 1.945 1.00 77.94 94 HIS A O 1
ATOM 777 N N . SER A 1 95 ? 9.958 4.993 3.196 1.00 84.88 95 SER A N 1
ATOM 778 C CA . SER A 1 95 ? 9.260 4.437 4.344 1.00 84.88 95 SER A CA 1
ATOM 779 C C . SER A 1 95 ? 8.358 5.437 5.071 1.00 84.88 95 SER A C 1
ATOM 781 O O . SER A 1 95 ? 7.320 5.021 5.579 1.00 84.88 95 SER A O 1
ATOM 783 N N . GLU A 1 96 ? 8.661 6.739 5.074 1.00 88.75 96 GLU A N 1
ATOM 784 C CA . GLU A 1 96 ? 7.761 7.753 5.651 1.00 88.75 96 GLU A CA 1
ATOM 785 C C . GLU A 1 96 ? 6.456 7.869 4.861 1.00 88.75 96 GLU A C 1
ATOM 787 O O . GLU A 1 96 ? 5.385 8.003 5.453 1.00 88.75 96 GLU A O 1
ATOM 792 N N . GLN A 1 97 ? 6.516 7.741 3.533 1.00 90.19 97 GLN A N 1
ATOM 793 C CA . GLN A 1 97 ? 5.318 7.757 2.688 1.00 90.19 97 GLN A CA 1
ATOM 794 C C . GLN A 1 97 ? 4.435 6.534 2.942 1.00 90.19 97 GLN A C 1
ATOM 796 O O . GLN A 1 97 ? 3.213 6.659 3.015 1.00 90.19 97 GLN A O 1
ATOM 801 N N . TRP A 1 98 ? 5.046 5.360 3.120 1.00 93.38 98 TRP A N 1
ATOM 802 C CA . TRP A 1 98 ? 4.333 4.143 3.513 1.00 93.38 98 TRP A CA 1
ATOM 803 C C . TRP A 1 98 ? 3.717 4.262 4.909 1.00 93.38 98 TRP A C 1
ATOM 805 O O . TRP A 1 98 ? 2.563 3.882 5.097 1.00 93.38 98 TRP A O 1
ATOM 815 N N . LEU A 1 99 ? 4.442 4.833 5.874 1.00 94.88 99 LEU A N 1
ATOM 816 C CA . LEU A 1 99 ? 3.914 5.065 7.217 1.00 94.88 99 LEU A CA 1
ATOM 817 C C . LEU A 1 99 ? 2.735 6.047 7.199 1.00 94.88 99 LEU A C 1
ATOM 819 O O . LEU A 1 99 ? 1.730 5.811 7.867 1.00 94.88 99 LEU A O 1
ATOM 823 N N . GLY A 1 100 ? 2.840 7.128 6.421 1.00 95.12 100 GLY A N 1
ATOM 824 C CA . GLY A 1 100 ? 1.759 8.092 6.222 1.00 95.12 100 GLY A CA 1
ATOM 825 C C . GLY A 1 100 ? 0.513 7.448 5.613 1.00 95.12 100 GLY A C 1
ATOM 826 O O . GLY A 1 100 ? -0.585 7.651 6.128 1.00 95.12 100 GLY A O 1
ATOM 827 N N . LEU A 1 101 ? 0.694 6.613 4.583 1.00 96.31 101 LEU A N 1
ATOM 828 C CA . LEU A 1 101 ? -0.382 5.830 3.971 1.00 96.31 101 LEU A CA 1
ATOM 829 C C . LEU A 1 101 ? -1.087 4.936 5.000 1.00 96.31 101 LEU A C 1
ATOM 831 O O . LEU A 1 101 ? -2.302 5.017 5.146 1.00 96.31 101 LEU A O 1
ATOM 835 N N . MET A 1 102 ? -0.339 4.136 5.765 1.00 97.56 102 MET A N 1
ATOM 836 C CA . MET A 1 102 ? -0.932 3.221 6.750 1.00 97.56 102 MET A CA 1
ATOM 837 C C . MET A 1 102 ? -1.650 3.960 7.886 1.00 97.56 102 MET A C 1
ATOM 839 O O . MET A 1 102 ? -2.722 3.540 8.313 1.00 97.56 102 MET A O 1
ATOM 843 N N . LYS A 1 103 ? -1.107 5.091 8.362 1.00 97.69 103 LYS A N 1
ATOM 844 C CA . LYS A 1 103 ? -1.786 5.940 9.360 1.00 97.69 103 LYS A CA 1
ATOM 845 C C . LYS A 1 103 ? -3.087 6.532 8.807 1.00 97.69 103 LYS A C 1
ATOM 847 O O . LYS A 1 103 ? -4.067 6.638 9.539 1.00 97.69 103 LYS A O 1
ATOM 852 N N . SER A 1 104 ? -3.107 6.883 7.524 1.00 97.94 104 SER A N 1
ATOM 853 C CA . SER A 1 104 ? -4.299 7.377 6.835 1.00 97.94 104 SER A CA 1
ATOM 854 C C . SER A 1 104 ? -5.366 6.287 6.654 1.00 97.94 104 SER A C 1
ATOM 856 O O . SER A 1 104 ? -6.543 6.537 6.907 1.00 97.94 104 SER A O 1
ATOM 858 N N . MET A 1 105 ? -4.969 5.057 6.320 1.00 97.44 105 MET A N 1
ATOM 859 C CA . MET A 1 105 ? -5.877 3.901 6.254 1.00 97.44 105 MET A CA 1
ATOM 860 C C . MET A 1 105 ? -6.429 3.521 7.634 1.00 97.44 105 MET A C 1
ATOM 862 O O . MET A 1 105 ? -7.619 3.255 7.779 1.00 97.44 105 MET A O 1
ATOM 866 N N . MET A 1 106 ? -5.603 3.588 8.684 1.00 97.75 106 MET A N 1
ATOM 867 C CA . MET A 1 106 ? -6.067 3.402 10.064 1.00 97.75 106 MET A CA 1
ATOM 868 C C . MET A 1 106 ? -7.148 4.416 10.443 1.00 97.75 106 MET A C 1
ATOM 870 O O . MET A 1 106 ? -8.129 4.066 11.091 1.00 97.75 106 MET A O 1
ATOM 874 N N . GLN A 1 107 ? -6.998 5.671 10.012 1.00 97.38 107 GLN A N 1
ATOM 875 C CA . GLN A 1 107 ? -7.997 6.699 10.275 1.00 97.38 107 GLN A CA 1
ATOM 876 C C . GLN A 1 107 ? -9.353 6.364 9.627 1.00 97.38 107 GLN A C 1
ATOM 878 O O . GLN A 1 107 ? -10.391 6.630 10.239 1.00 97.38 107 GLN A O 1
ATOM 883 N N . GLU A 1 108 ? -9.354 5.776 8.428 1.00 96.69 108 GLU A N 1
ATOM 884 C CA . GLU A 1 108 ? -10.568 5.300 7.750 1.00 96.69 108 GLU A CA 1
ATOM 885 C C . GLU A 1 108 ? -11.180 4.090 8.461 1.00 96.69 108 GLU A C 1
ATOM 887 O O . GLU A 1 108 ? -12.391 4.079 8.709 1.00 96.69 108 GLU A O 1
ATOM 892 N N . ALA A 1 109 ? -10.352 3.133 8.888 1.00 95.81 109 ALA A N 1
ATOM 893 C CA . ALA A 1 109 ? -10.790 2.005 9.706 1.00 95.81 109 ALA A CA 1
ATOM 894 C C . ALA A 1 109 ? -11.442 2.483 11.019 1.00 95.81 109 ALA A C 1
ATOM 896 O O . ALA A 1 109 ? -12.531 2.033 11.380 1.00 95.81 109 ALA A O 1
ATOM 897 N N . ASP A 1 110 ? -10.849 3.470 11.695 1.00 96.06 110 ASP A N 1
ATOM 898 C CA . ASP A 1 110 ? -11.406 4.078 12.906 1.00 96.06 110 ASP A CA 1
ATOM 899 C C . ASP A 1 110 ? -12.749 4.768 12.640 1.00 96.06 110 ASP A C 1
ATOM 901 O O . ASP A 1 110 ? -13.686 4.645 13.438 1.00 96.06 110 ASP A O 1
ATOM 905 N N . TRP A 1 111 ? -12.884 5.490 11.522 1.00 96.88 111 TRP A N 1
ATOM 906 C CA . TRP A 1 111 ? -14.162 6.095 11.136 1.00 96.88 111 TRP A CA 1
ATOM 907 C C . TRP A 1 111 ? -15.241 5.038 10.927 1.00 96.88 111 TRP A C 1
ATOM 909 O O . TRP A 1 111 ? -16.355 5.198 11.433 1.00 96.88 111 TRP A O 1
ATOM 919 N N . LEU A 1 112 ? -14.904 3.935 10.256 1.00 94.06 112 LEU A N 1
ATOM 920 C CA . LEU A 1 112 ? -15.820 2.825 10.025 1.00 94.06 112 LEU A CA 1
ATOM 921 C C . LEU A 1 112 ? -16.245 2.155 11.341 1.00 94.06 112 LEU A C 1
ATOM 923 O O . LEU A 1 112 ? -17.443 1.993 11.593 1.00 94.06 112 LEU A O 1
ATOM 927 N N . LEU A 1 113 ? -15.284 1.828 12.209 1.00 93.50 113 LEU A N 1
ATOM 928 C CA . LEU A 1 113 ? -15.518 1.174 13.502 1.00 93.50 113 LEU A CA 1
ATOM 929 C C . LEU A 1 113 ? -16.377 2.034 14.435 1.00 93.50 113 LEU A C 1
ATOM 931 O O . LEU A 1 113 ? -17.324 1.548 15.059 1.00 93.50 113 LEU A O 1
ATOM 935 N N . THR A 1 114 ? -16.081 3.333 14.505 1.00 96.50 114 THR A N 1
ATOM 936 C CA . THR A 1 114 ? -16.809 4.289 15.355 1.00 96.50 114 THR A CA 1
ATOM 937 C C . THR A 1 114 ? -18.093 4.813 14.715 1.00 96.50 114 THR A C 1
ATOM 939 O O . THR A 1 114 ? -18.854 5.530 15.368 1.00 96.50 114 THR A O 1
ATOM 942 N N . LYS A 1 115 ? -18.363 4.449 13.453 1.00 96.69 115 LYS A N 1
ATOM 943 C CA . LYS A 1 115 ? -19.458 4.982 12.625 1.00 96.69 115 LYS A CA 1
ATOM 944 C C . LYS A 1 115 ? -19.425 6.509 12.521 1.00 96.69 115 LYS A C 1
ATOM 946 O O . LYS A 1 115 ? -20.469 7.159 12.413 1.00 96.69 115 LYS A O 1
ATOM 951 N N . LYS A 1 116 ? -18.227 7.092 12.579 1.00 97.19 116 LYS A N 1
ATOM 952 C CA . LYS A 1 116 ? -18.020 8.522 12.377 1.00 97.19 116 LYS A CA 1
ATOM 953 C C . LYS A 1 116 ? -18.151 8.829 10.890 1.00 97.19 116 LYS A C 1
ATOM 955 O O . LYS A 1 116 ? -17.513 8.199 10.056 1.00 97.19 116 LYS A O 1
ATOM 960 N N . VAL A 1 117 ? -18.938 9.850 10.571 1.00 97.56 117 VAL A N 1
ATOM 961 C CA . VAL A 1 117 ? -18.975 10.442 9.232 1.00 97.56 117 VAL A CA 1
ATOM 962 C C . VAL A 1 117 ? -18.123 11.713 9.276 1.00 97.56 117 VAL A C 1
ATOM 964 O O . VAL A 1 117 ? -18.523 12.664 9.956 1.00 97.56 117 VAL A O 1
ATOM 967 N N . PRO A 1 118 ? -16.937 11.742 8.641 1.00 97.31 118 PRO A N 1
ATOM 968 C CA . PRO A 1 118 ? -16.092 12.931 8.626 1.00 97.31 118 PRO A CA 1
ATOM 969 C C . PRO A 1 118 ? -16.747 14.062 7.823 1.00 97.31 118 PRO A C 1
ATOM 971 O O . PRO A 1 118 ? -17.593 13.840 6.954 1.00 97.31 118 PRO A O 1
ATOM 974 N N . SER A 1 119 ? -16.335 15.300 8.099 1.00 98.06 119 SER A N 1
ATOM 975 C CA . SER A 1 119 ? -16.641 16.413 7.190 1.00 98.06 119 SER A CA 1
ATOM 976 C C . SER A 1 119 ? -15.918 16.220 5.853 1.00 98.06 119 SER A C 1
ATOM 978 O O . SER A 1 119 ? -14.902 15.531 5.804 1.00 98.06 119 SER A O 1
ATOM 980 N N . LEU A 1 120 ? -16.390 16.867 4.783 1.00 97.31 120 LEU A N 1
ATOM 981 C CA . LEU A 1 120 ? -15.716 16.797 3.482 1.00 97.31 120 LEU A CA 1
ATOM 982 C C . LEU A 1 120 ? -14.241 17.215 3.589 1.00 97.31 120 LEU A C 1
ATOM 984 O O . LEU A 1 120 ? -13.372 16.502 3.111 1.00 97.31 120 LEU A O 1
ATOM 988 N N . ASP A 1 121 ? -13.944 18.319 4.274 1.00 97.44 121 ASP A N 1
ATOM 989 C CA . ASP A 1 121 ? -12.568 18.809 4.418 1.00 97.44 121 ASP A CA 1
ATOM 990 C C . ASP A 1 121 ? -11.669 17.841 5.201 1.00 97.44 121 ASP A C 1
ATOM 992 O O . ASP A 1 121 ? -10.476 17.731 4.922 1.00 97.44 121 ASP A O 1
ATOM 996 N N . GLU A 1 122 ? -12.224 17.157 6.203 1.00 96.56 122 GLU A N 1
ATOM 997 C CA . GLU A 1 122 ? -11.510 16.131 6.966 1.00 96.56 122 GLU A CA 1
ATOM 998 C C . GLU A 1 122 ? -11.262 14.883 6.115 1.00 96.56 122 GLU A C 1
ATOM 1000 O O . GLU A 1 122 ? -10.136 14.389 6.071 1.00 96.56 122 GLU A O 1
ATOM 1005 N N . TYR A 1 123 ? -12.288 14.425 5.395 1.00 96.81 123 TYR A N 1
ATOM 1006 C CA . TYR A 1 123 ? -12.197 13.297 4.477 1.00 96.81 123 TYR A CA 1
ATOM 1007 C C . TYR A 1 123 ? -11.150 13.546 3.392 1.00 96.81 123 TYR A C 1
ATOM 1009 O O . TYR A 1 123 ? -10.211 12.770 3.281 1.00 96.81 123 TYR A O 1
ATOM 1017 N N . MET A 1 124 ? -11.235 14.670 2.671 1.00 96.56 124 MET A N 1
ATOM 1018 C CA . MET A 1 124 ? -10.326 14.990 1.562 1.00 96.56 124 MET A CA 1
ATOM 1019 C C . MET A 1 124 ? -8.856 15.062 1.999 1.00 96.56 124 MET A C 1
ATOM 1021 O O . MET A 1 124 ? -7.962 14.705 1.234 1.00 96.56 124 MET A O 1
ATOM 1025 N N . LYS A 1 125 ? -8.579 15.536 3.224 1.00 95.56 125 LYS A N 1
ATOM 1026 C CA . LYS A 1 125 ? -7.211 15.569 3.770 1.00 95.56 125 LYS A CA 1
ATOM 1027 C C . LYS A 1 125 ? -6.644 14.170 3.983 1.00 95.56 125 LYS A C 1
ATOM 1029 O O . LYS A 1 125 ? -5.450 13.981 3.768 1.00 95.56 125 LYS A O 1
ATOM 1034 N N . ASN A 1 126 ? -7.480 13.228 4.414 1.00 96.56 126 ASN A N 1
ATOM 1035 C CA . ASN A 1 126 ? -7.082 11.835 4.562 1.00 96.56 126 ASN A CA 1
ATOM 1036 C C . ASN A 1 126 ? -6.999 11.142 3.197 1.00 96.56 126 ASN A C 1
ATOM 1038 O O . ASN A 1 126 ? -5.961 10.580 2.875 1.00 96.56 126 ASN A O 1
ATOM 1042 N N . GLU A 1 127 ? -8.031 11.297 2.363 1.00 92.56 127 GLU A N 1
ATOM 1043 C CA . GLU A 1 127 ? -8.143 10.704 1.024 1.00 92.56 127 GLU A CA 1
ATOM 1044 C C . GLU A 1 127 ? -6.919 11.002 0.154 1.00 92.56 127 GLU A C 1
ATOM 1046 O O . GLU A 1 127 ? -6.390 10.124 -0.521 1.00 92.56 127 GLU A O 1
ATOM 1051 N N . PHE A 1 128 ? -6.415 12.239 0.193 1.00 91.94 128 PHE A N 1
ATOM 1052 C CA . PHE A 1 128 ? -5.229 12.612 -0.577 1.00 91.94 128 PHE A CA 1
ATOM 1053 C C . PHE A 1 128 ? -4.011 11.724 -0.264 1.00 91.94 128 PHE A C 1
ATOM 1055 O O . PHE A 1 128 ? -3.201 11.444 -1.151 1.00 91.94 128 PHE A O 1
ATOM 1062 N N . VAL A 1 129 ? -3.885 11.276 0.988 1.00 92.69 129 VAL A N 1
ATOM 1063 C CA . VAL A 1 129 ? -2.818 10.379 1.438 1.00 92.69 129 VAL A CA 1
ATOM 1064 C C . VAL A 1 129 ? -3.201 8.917 1.192 1.00 92.69 129 VAL A C 1
ATOM 1066 O O . VAL A 1 129 ? -2.380 8.181 0.635 1.00 92.69 129 VAL A O 1
ATOM 1069 N N . SER A 1 130 ? -4.428 8.501 1.531 1.00 91.62 130 SER A N 1
ATOM 1070 C CA . SER A 1 130 ? -4.895 7.115 1.354 1.00 91.62 130 SER A CA 1
ATOM 1071 C C . SER A 1 130 ? -5.022 6.687 -0.111 1.00 91.62 130 SER A C 1
ATOM 1073 O O . SER A 1 130 ? -4.880 5.506 -0.414 1.00 91.62 130 SER A O 1
ATOM 1075 N N . PHE A 1 131 ? -5.104 7.632 -1.056 1.00 90.31 131 PHE A N 1
ATOM 1076 C CA . PHE A 1 131 ? -5.025 7.357 -2.497 1.00 90.31 131 PHE A CA 1
ATOM 1077 C C . PHE A 1 131 ? -3.648 6.818 -2.959 1.00 90.31 131 PHE A C 1
ATOM 1079 O O . PHE A 1 131 ? -3.464 6.470 -4.127 1.00 90.31 131 PHE A O 1
ATOM 1086 N N . ALA A 1 132 ? -2.663 6.730 -2.055 1.00 92.94 132 ALA A N 1
ATOM 1087 C CA . ALA A 1 132 ? -1.412 5.982 -2.217 1.00 92.94 132 ALA A CA 1
ATOM 1088 C C . ALA A 1 132 ? -0.486 6.440 -3.368 1.00 92.94 132 ALA A C 1
ATOM 1090 O O . ALA A 1 132 ? 0.414 5.703 -3.798 1.00 92.94 132 ALA A O 1
ATOM 1091 N N . LEU A 1 133 ? -0.646 7.680 -3.850 1.00 89.31 133 LEU A N 1
ATOM 1092 C CA . LEU A 1 133 ? 0.201 8.228 -4.918 1.00 89.31 133 LEU A CA 1
ATOM 1093 C C . LEU A 1 133 ? 1.648 8.425 -4.486 1.00 89.31 133 LEU A C 1
ATOM 1095 O O . LEU A 1 133 ? 2.529 8.276 -5.327 1.00 89.31 133 LEU A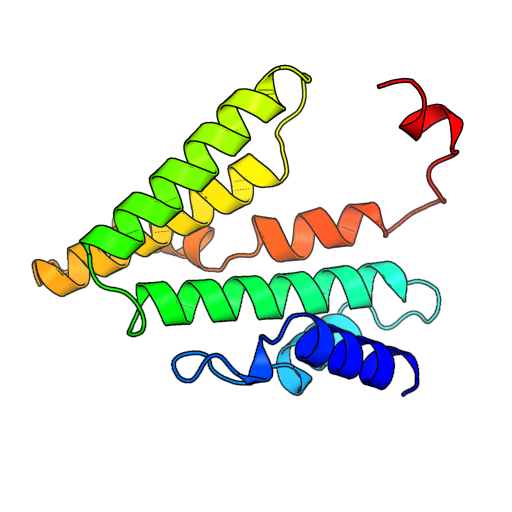 O 1
ATOM 1099 N N . GLY A 1 134 ? 1.903 8.735 -3.212 1.00 88.50 134 GLY A N 1
ATOM 1100 C CA . GLY A 1 134 ? 3.264 8.891 -2.695 1.00 88.50 134 GLY A CA 1
ATOM 1101 C C . GLY A 1 134 ? 4.098 7.628 -2.943 1.00 88.50 134 GLY A C 1
ATOM 1102 O O . GLY A 1 134 ? 4.962 7.646 -3.825 1.00 88.50 134 GLY A O 1
ATOM 1103 N N . PRO A 1 135 ? 3.764 6.500 -2.287 1.00 90.25 135 PRO A N 1
ATOM 1104 C CA . PRO A 1 135 ? 4.487 5.236 -2.447 1.00 90.25 135 PRO A CA 1
ATOM 1105 C C . PRO A 1 135 ? 4.518 4.694 -3.882 1.00 90.25 135 PRO A C 1
ATOM 1107 O O . PRO A 1 135 ? 5.451 3.987 -4.259 1.00 90.25 135 PRO A O 1
ATOM 1110 N N . THR A 1 136 ? 3.507 5.014 -4.695 1.00 91.69 136 THR A N 1
ATOM 1111 C CA . THR A 1 136 ? 3.393 4.507 -6.069 1.00 91.69 136 THR A CA 1
ATOM 1112 C C . THR A 1 136 ? 4.180 5.343 -7.080 1.00 91.69 136 THR A C 1
ATOM 1114 O O . THR A 1 136 ? 4.994 4.808 -7.835 1.00 91.69 136 THR A O 1
ATOM 1117 N N . ILE A 1 137 ? 3.926 6.653 -7.133 1.00 88.81 137 ILE A N 1
ATOM 1118 C CA . ILE A 1 137 ? 4.436 7.539 -8.186 1.00 88.81 137 ILE A CA 1
ATOM 1119 C C . ILE A 1 137 ? 5.833 8.030 -7.847 1.00 88.81 137 ILE A C 1
ATOM 1121 O O . ILE A 1 137 ? 6.716 7.963 -8.702 1.00 88.81 137 ILE A O 1
ATOM 1125 N N . LEU A 1 138 ? 6.056 8.513 -6.621 1.00 85.31 138 LEU A N 1
ATOM 1126 C CA . LEU A 1 138 ? 7.341 9.117 -6.263 1.00 85.31 138 LEU A CA 1
ATOM 1127 C C . LEU A 1 138 ? 8.468 8.092 -6.388 1.00 85.31 138 LEU A C 1
ATOM 1129 O O . LEU A 1 138 ? 9.532 8.417 -6.907 1.00 85.31 138 LEU A O 1
ATOM 1133 N N . LEU A 1 139 ? 8.194 6.833 -6.044 1.00 83.44 139 LEU A N 1
ATOM 1134 C CA . LEU A 1 139 ? 9.150 5.743 -6.195 1.00 83.44 139 LEU A CA 1
ATOM 1135 C C . LEU A 1 139 ? 9.408 5.358 -7.659 1.00 83.44 139 LEU A C 1
ATOM 1137 O O . LEU A 1 139 ? 10.533 5.028 -8.032 1.00 83.44 139 LEU A O 1
ATOM 1141 N N . ALA A 1 140 ? 8.393 5.434 -8.521 1.00 89.19 140 ALA A N 1
ATOM 1142 C CA . ALA A 1 140 ? 8.573 5.219 -9.954 1.00 89.19 140 ALA A CA 1
ATOM 1143 C C . ALA A 1 140 ? 9.425 6.326 -10.605 1.00 89.19 140 ALA A C 1
ATOM 1145 O O . ALA A 1 140 ? 10.194 6.038 -11.522 1.00 89.19 140 ALA A O 1
ATOM 1146 N N . LEU A 1 141 ? 9.339 7.570 -10.114 1.00 86.06 141 LEU A N 1
ATOM 1147 C CA . LEU A 1 141 ? 10.093 8.711 -10.649 1.00 86.06 141 LEU A CA 1
ATOM 1148 C C . LEU A 1 141 ? 11.611 8.594 -10.460 1.00 86.06 141 LEU A C 1
ATOM 1150 O O . LEU A 1 141 ? 12.345 9.143 -11.277 1.00 86.06 141 LEU A O 1
ATOM 1154 N N . TYR A 1 142 ? 12.104 7.829 -9.480 1.00 83.69 142 TYR A N 1
ATOM 1155 C CA . TYR A 1 142 ? 13.545 7.541 -9.350 1.00 83.69 142 TYR A CA 1
ATOM 1156 C C . TYR A 1 142 ? 14.127 6.819 -10.569 1.00 83.69 142 TYR A C 1
ATOM 1158 O O . TYR A 1 142 ? 15.320 6.918 -10.843 1.00 83.69 142 TYR A O 1
ATOM 1166 N N . PHE A 1 143 ? 13.275 6.119 -11.316 1.00 87.00 143 PHE A N 1
ATOM 1167 C CA . PHE A 1 143 ? 13.632 5.401 -12.536 1.00 87.00 143 PHE A CA 1
ATOM 1168 C C . PHE A 1 143 ? 13.323 6.214 -13.802 1.00 87.00 143 PHE A C 1
ATOM 1170 O O . PHE A 1 143 ? 13.421 5.698 -14.915 1.00 87.00 143 PHE A O 1
ATOM 1177 N N . VAL A 1 144 ? 12.925 7.482 -13.649 1.00 85.75 144 VAL A N 1
ATOM 1178 C CA . VAL A 1 144 ? 12.668 8.408 -14.752 1.00 85.75 144 VAL A CA 1
ATOM 1179 C C . VAL A 1 144 ? 13.806 9.420 -14.815 1.00 85.75 144 VAL A C 1
ATOM 1181 O O . VAL A 1 144 ? 13.868 10.362 -14.032 1.00 85.75 144 VAL A O 1
ATOM 1184 N N . GLY A 1 145 ? 14.707 9.247 -15.779 1.00 77.25 145 GLY A N 1
ATOM 1185 C CA . GLY A 1 145 ? 15.838 10.151 -15.973 1.00 77.25 145 GLY A CA 1
ATOM 1186 C C . GLY A 1 145 ? 17.108 9.422 -16.411 1.00 77.25 145 GLY A C 1
ATOM 1187 O O . GLY A 1 145 ? 17.051 8.239 -16.747 1.00 77.25 145 GLY A O 1
ATOM 1188 N N . PRO A 1 146 ? 18.255 10.121 -16.458 1.00 72.75 146 PRO A N 1
ATOM 1189 C CA . PRO A 1 146 ? 19.543 9.477 -16.681 1.00 72.75 146 PRO A CA 1
ATOM 1190 C C . PRO A 1 146 ? 19.856 8.497 -15.544 1.00 72.75 146 PRO A C 1
ATOM 1192 O O . PRO A 1 146 ? 19.581 8.793 -14.382 1.00 72.75 146 PRO A O 1
ATOM 1195 N N . GLU A 1 147 ? 20.460 7.355 -15.881 1.00 69.38 147 GLU A N 1
ATOM 1196 C CA . GLU A 1 147 ? 20.875 6.350 -14.899 1.00 69.38 147 GLU A CA 1
ATOM 1197 C C . GLU A 1 147 ? 21.725 6.984 -13.791 1.00 69.38 147 GLU A C 1
ATOM 1199 O O . GLU A 1 147 ? 22.712 7.688 -14.047 1.00 69.38 147 GLU A O 1
ATOM 1204 N N . LEU A 1 148 ? 21.341 6.725 -12.540 1.00 67.50 148 LEU A N 1
ATOM 1205 C CA . LEU A 1 148 ? 22.141 7.113 -11.388 1.00 67.50 148 LEU A CA 1
ATOM 1206 C C . LEU A 1 148 ? 23.471 6.355 -11.456 1.00 67.50 148 LEU A C 1
ATOM 1208 O O . LEU A 1 148 ? 23.503 5.127 -11.482 1.00 67.50 148 LEU A O 1
ATOM 1212 N N . ARG A 1 149 ? 24.589 7.087 -11.492 1.00 63.97 149 ARG A N 1
ATOM 1213 C CA . ARG A 1 149 ? 25.923 6.471 -11.473 1.00 63.97 149 ARG A CA 1
ATOM 1214 C C . ARG A 1 149 ? 26.092 5.675 -10.182 1.00 63.97 149 ARG A C 1
ATOM 1216 O O . ARG A 1 149 ? 25.733 6.172 -9.120 1.00 63.97 149 ARG A O 1
ATOM 1223 N N . GLU A 1 150 ? 26.740 4.510 -10.241 1.00 58.47 150 GLU A N 1
ATOM 1224 C CA . GLU A 1 150 ? 27.013 3.690 -9.045 1.00 58.47 150 GLU A CA 1
ATOM 1225 C C . GLU A 1 150 ? 27.698 4.477 -7.916 1.00 58.47 150 GLU A C 1
ATOM 1227 O O . GLU A 1 150 ? 27.454 4.217 -6.742 1.00 58.47 150 GLU A O 1
ATOM 1232 N N . SER A 1 151 ? 28.525 5.473 -8.252 1.00 55.81 151 SER A N 1
ATOM 1233 C CA . SER A 1 151 ? 29.185 6.353 -7.280 1.00 55.81 151 SER A CA 1
ATOM 1234 C C . SER A 1 151 ? 28.216 7.220 -6.468 1.00 55.81 151 SER A C 1
ATOM 1236 O O . SER A 1 151 ? 28.574 7.668 -5.387 1.00 55.81 151 SER A O 1
ATOM 1238 N N . ALA A 1 152 ? 27.009 7.475 -6.981 1.00 59.38 152 ALA A N 1
ATOM 1239 C CA . ALA A 1 152 ? 25.944 8.165 -6.255 1.00 59.38 152 ALA A CA 1
ATOM 1240 C C . ALA A 1 152 ? 25.210 7.239 -5.269 1.00 59.38 152 ALA A C 1
ATOM 1242 O O . ALA A 1 152 ? 24.552 7.735 -4.364 1.00 59.38 152 ALA A O 1
ATOM 1243 N N . VAL A 1 153 ? 25.335 5.917 -5.443 1.00 56.72 153 VAL A N 1
ATOM 1244 C CA . VAL A 1 153 ? 24.707 4.884 -4.600 1.00 56.72 153 VAL A CA 1
ATOM 1245 C C . VAL A 1 153 ? 25.700 4.316 -3.575 1.00 56.72 153 VAL A C 1
ATOM 1247 O O . VAL A 1 153 ? 25.310 3.941 -2.480 1.00 56.72 153 VAL A O 1
ATOM 1250 N N . LYS A 1 154 ? 27.001 4.268 -3.904 1.00 45.19 154 LYS A N 1
ATOM 1251 C CA . LYS A 1 154 ? 28.063 3.650 -3.080 1.00 45.19 154 LYS A CA 1
ATOM 1252 C C . LYS A 1 154 ? 28.716 4.582 -2.039 1.00 45.19 154 LYS A C 1
ATOM 1254 O O . LYS A 1 154 ? 29.663 4.159 -1.381 1.00 45.19 154 LYS A O 1
ATOM 1259 N N . HIS A 1 155 ? 28.257 5.827 -1.895 1.00 41.38 155 HIS A N 1
ATOM 1260 C CA . HIS A 1 155 ? 28.770 6.786 -0.895 1.00 41.38 155 HIS A CA 1
ATOM 1261 C C . HIS A 1 155 ? 27.736 7.221 0.158 1.00 41.38 155 HIS A C 1
ATOM 1263 O O . HIS A 1 155 ? 27.923 8.245 0.812 1.00 41.38 155 HIS A O 1
ATOM 1269 N N . THR A 1 156 ? 26.686 6.428 0.342 1.00 44.78 156 THR A N 1
ATOM 1270 C CA . THR A 1 156 ? 25.766 6.492 1.487 1.00 44.78 156 THR A CA 1
ATOM 1271 C C . THR A 1 156 ? 25.839 5.165 2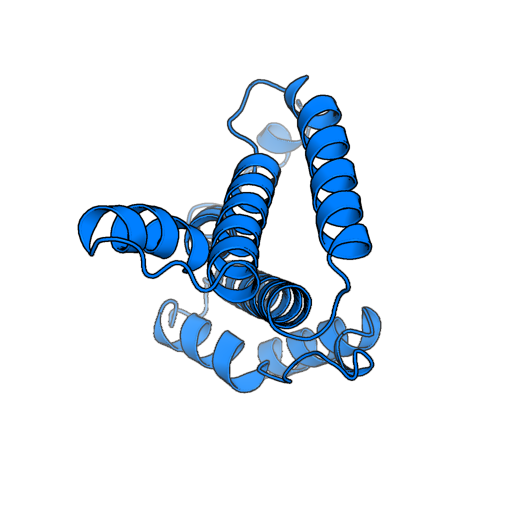.208 1.00 44.78 156 THR A C 1
ATOM 1273 O O . THR A 1 156 ? 25.473 4.158 1.561 1.00 44.78 156 THR A O 1
#

Radius of gyration: 17.01 Å; chains: 1; bounding box: 49×35×41 Å

Sequence (156 aa):
MIIFLEFNSWVKDNKLDQLEFARQKQTYCYFSAAATLFSPQMSDARISWAKNSILTTVVDDFFDIGGSTEELHDLISLVEKFVMWDANWEKETHSEQWLGLMKSMMQEADWLLTKKVPSLDEYMKNEFVSFALGPTILLALYFVGPELRESAVKHT

Secondary structure (DSSP, 8-state):
-HHHHHHHHHHHHTTGGG-TTS---HHHHHHHHHHHS-SGGGHHHHHHHHHHHHHHHHHHHIIIIIS-HHHHHHHHHHHHHHHHHHTTSSS--HHHHHHHHHHHHHHHHHHHHHT----HHHHHHHHHHHT-HIIIIIHHHTTSSSPPPHHHHTT-

pLDDT: mean 89.22, std 12.54, range [41.38, 98.06]

InterPro domains:
  IPR005630 Terpene synthase, metal-binding domain [PF03936] (12-88)
  IPR005630 Terpene synthase, metal-binding domain [PF03936] (93-152)
  IPR008949 Isoprenoid synthase domain superfamily [G3DSA:1.10.600.10] (4-93)
  IPR008949 Isoprenoid synthase domain superfamily [G3DSA:1.10.600.10] (94-156)
  IPR008949 Isoprenoid synthase domain superfamily [SSF48576] (8-155)
  IPR050148 Terpene synthase-like [PTHR31739] (6-155)